Protein AF-A0A803L0D9-F1 (afdb_monomer_lite)

Foldseek 3Di:
DDDDDDPPVPPVVVVVVVVVCVPDDDDPVNVVVVVVVVVVVVVVVVVVVVVVVVVVVVVVVVVVVVVVVVVVVLVVVLVVLVVLLVVLVPDPDDDPVSVVSNVVSVVVNVVSVVVD

pLDDT: mean 83.27, std 15.53, range [41.78, 96.81]

Radius of gyration: 37.45 Å; chains: 1; bounding box: 64×64×84 Å

Sequence (116 aa):
MGVSDERVARSEGIKKAKSRLKGKAPSSEAFKELETFNTRLQLFGDSMNMSNEAEMKRLEIQERKEARKQRKIKLEQHRIHWEQLARLEQKVNREQWEDEMIVILQNKIKSFTNDA

Structure (mmCIF, N/CA/C/O backbone):
data_AF-A0A803L0D9-F1
#
_entry.id   AF-A0A803L0D9-F1
#
loop_
_atom_site.group_PDB
_atom_site.id
_atom_site.type_symbol
_atom_site.label_atom_id
_atom_site.label_alt_id
_atom_site.label_comp_id
_atom_site.label_asym_id
_atom_site.label_entity_id
_atom_site.label_seq_id
_atom_site.pdbx_PDB_ins_code
_atom_site.Cartn_x
_atom_site.Cartn_y
_atom_site.Cartn_z
_atom_site.occupancy
_atom_site.B_iso_or_equiv
_atom_site.a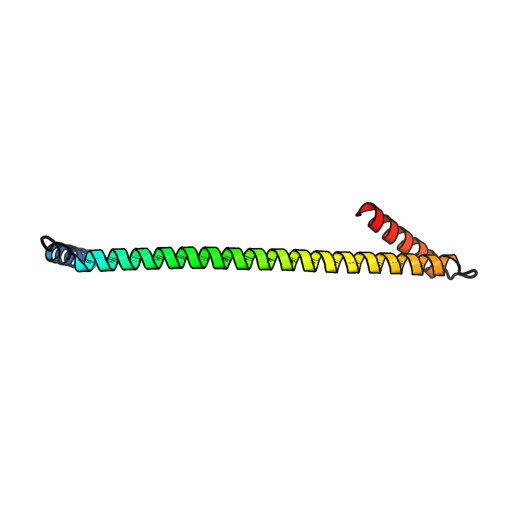uth_seq_id
_atom_site.auth_comp_id
_atom_site.auth_asym_id
_atom_site.auth_atom_id
_atom_site.pdbx_PDB_model_num
ATOM 1 N N . MET A 1 1 ? -29.546 -57.873 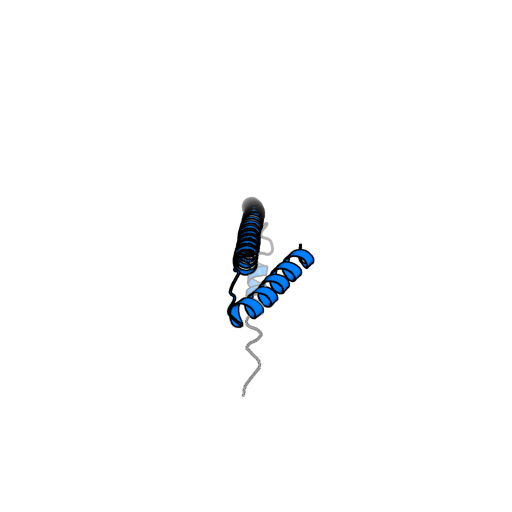39.153 1.00 41.78 1 MET A N 1
ATOM 2 C CA . MET A 1 1 ? -28.413 -57.000 39.523 1.00 41.78 1 MET A CA 1
ATOM 3 C C . MET A 1 1 ? -28.441 -55.787 38.616 1.00 41.78 1 MET A C 1
ATOM 5 O O . MET A 1 1 ? -28.366 -55.967 37.410 1.00 41.78 1 MET A O 1
ATOM 9 N N . GLY A 1 2 ? -28.526 -54.597 39.208 1.00 46.44 2 GLY A N 1
ATOM 10 C CA . GLY A 1 2 ? -28.046 -53.368 38.583 1.00 46.44 2 GLY A CA 1
ATOM 11 C C . GLY A 1 2 ? -29.097 -52.447 37.968 1.00 46.44 2 GLY A C 1
ATOM 12 O O . GLY A 1 2 ? -29.879 -52.852 37.120 1.00 46.44 2 GLY A O 1
ATOM 13 N N . VAL A 1 3 ? -28.950 -51.169 38.324 1.00 48.59 3 VAL A N 1
ATOM 14 C CA . VAL A 1 3 ? -29.441 -49.963 37.642 1.00 48.59 3 VAL A CA 1
ATOM 15 C C . VAL A 1 3 ? -30.838 -49.498 38.038 1.00 48.59 3 VAL A C 1
ATOM 17 O O . VAL A 1 3 ? -31.784 -49.702 37.291 1.00 48.59 3 VAL A O 1
ATOM 20 N N . SER A 1 4 ? -30.954 -48.796 39.173 1.00 43.81 4 SER A N 1
ATOM 21 C CA . SER A 1 4 ? -31.944 -47.717 39.381 1.00 43.81 4 SER A CA 1
ATOM 22 C C . SER A 1 4 ? -31.708 -46.975 40.705 1.00 43.81 4 SER A C 1
ATOM 24 O O . SER A 1 4 ? -32.599 -46.972 41.540 1.00 43.81 4 SER A O 1
ATOM 26 N N . ASP A 1 5 ? -30.541 -46.358 40.953 1.00 48.22 5 ASP A N 1
ATOM 27 C CA . ASP A 1 5 ? -30.470 -45.457 42.127 1.00 48.22 5 ASP A CA 1
ATOM 28 C C . ASP A 1 5 ? -29.399 -44.352 42.111 1.00 48.22 5 ASP A C 1
ATOM 30 O O . ASP A 1 5 ? -28.811 -44.009 43.129 1.00 48.22 5 ASP A O 1
ATOM 34 N N . GLU A 1 6 ? -29.123 -43.750 40.950 1.00 47.44 6 GLU A N 1
ATOM 35 C CA . GLU A 1 6 ? -28.120 -42.666 40.862 1.00 47.44 6 GLU A CA 1
ATOM 36 C C . GLU A 1 6 ? -28.710 -41.296 40.475 1.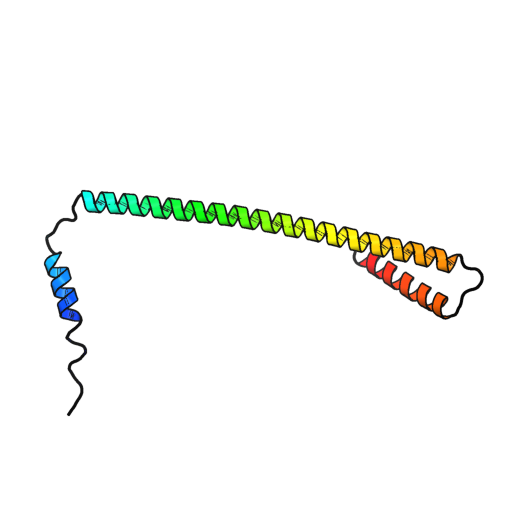00 47.44 6 GLU A C 1
ATOM 38 O O . GLU A 1 6 ? -28.012 -40.281 40.425 1.00 47.44 6 GLU A O 1
ATOM 43 N N . ARG A 1 7 ? -30.030 -41.223 40.236 1.00 50.78 7 ARG A N 1
ATOM 44 C CA . ARG A 1 7 ? -30.726 -39.971 39.864 1.00 50.78 7 ARG A CA 1
ATOM 45 C C . ARG A 1 7 ? -31.515 -39.316 41.003 1.00 50.78 7 ARG A C 1
ATOM 47 O O . ARG A 1 7 ? -31.975 -38.189 40.830 1.00 50.78 7 ARG A O 1
ATOM 54 N N . VAL A 1 8 ? -31.652 -39.962 42.164 1.00 49.41 8 VAL A N 1
ATOM 55 C CA . VAL A 1 8 ? -32.482 -39.452 43.277 1.00 49.41 8 VAL A CA 1
ATOM 56 C C . VAL A 1 8 ? -31.702 -38.502 44.202 1.00 49.41 8 VAL A C 1
ATOM 58 O O . VAL A 1 8 ? -32.254 -37.500 44.664 1.00 49.41 8 VAL A O 1
ATOM 61 N N . ALA A 1 9 ? -30.387 -38.700 44.361 1.00 50.38 9 ALA A N 1
ATOM 62 C CA . ALA A 1 9 ? -29.557 -37.962 45.323 1.00 50.38 9 ALA A CA 1
ATOM 63 C C . ALA A 1 9 ? -29.315 -36.465 45.005 1.00 50.38 9 ALA A C 1
ATOM 65 O O . ALA A 1 9 ? -28.907 -35.706 45.882 1.00 50.38 9 ALA A O 1
ATOM 66 N N . ARG A 1 10 ? -29.585 -35.986 43.778 1.00 53.75 10 ARG A N 1
ATOM 67 C CA . ARG A 1 10 ? -29.351 -34.568 43.406 1.00 53.75 10 ARG A CA 1
ATOM 68 C C . ARG A 1 10 ? -30.518 -33.636 43.747 1.00 53.75 10 ARG A C 1
ATOM 70 O O . ARG A 1 10 ? -30.323 -32.432 43.907 1.00 53.75 10 ARG A O 1
ATOM 77 N N 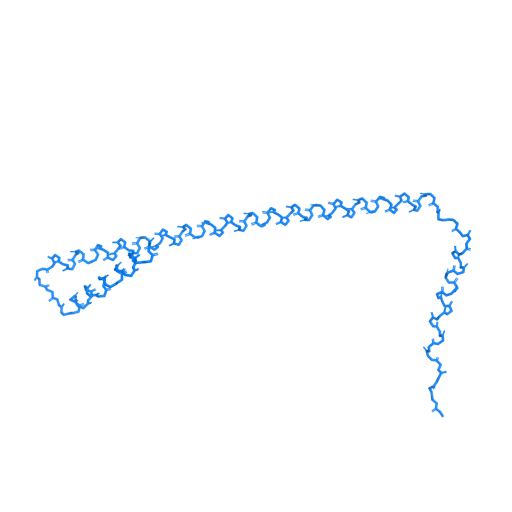. SER A 1 11 ? -31.738 -34.167 43.850 1.00 54.69 11 SER A N 1
ATOM 78 C CA . SER A 1 11 ? -32.948 -33.341 43.981 1.00 54.69 11 SER A CA 1
ATOM 79 C C . SER A 1 11 ? -33.236 -32.908 45.423 1.00 54.69 11 SER A C 1
ATOM 81 O O . SER A 1 11 ? -33.759 -31.812 45.641 1.00 54.69 11 SER A O 1
ATOM 83 N N . GLU A 1 12 ? -32.848 -33.714 46.415 1.00 54.72 12 GLU A N 1
ATOM 84 C CA . GLU A 1 12 ? -33.056 -33.388 47.829 1.00 54.72 12 GLU A CA 1
ATOM 85 C C . GLU A 1 12 ? -32.166 -32.239 48.302 1.00 54.72 12 GLU A C 1
ATOM 87 O O . GLU A 1 12 ? -32.645 -31.363 49.018 1.00 54.72 12 GLU A O 1
ATOM 92 N N . GLY A 1 13 ? -30.909 -32.170 47.849 1.00 59.25 13 GLY A N 1
ATOM 93 C CA . GLY A 1 13 ? -29.993 -31.080 48.207 1.00 59.25 13 GLY A CA 1
ATOM 94 C C . GLY A 1 13 ? -30.513 -29.706 47.770 1.00 59.25 13 GLY A C 1
ATOM 95 O O . GLY A 1 13 ? -30.514 -28.756 48.553 1.00 59.25 13 GLY A O 1
ATOM 96 N N . ILE A 1 14 ? -31.059 -29.618 46.552 1.00 58.72 14 ILE A N 1
ATOM 97 C CA . ILE A 1 14 ? -31.638 -28.382 46.004 1.00 58.72 14 ILE A CA 1
ATOM 98 C C . ILE A 1 14 ? -32.966 -28.039 46.693 1.00 58.72 14 ILE A C 1
ATOM 100 O O . ILE A 1 14 ? -33.193 -26.878 47.039 1.00 58.72 14 ILE A O 1
ATOM 104 N N . LYS A 1 15 ? -33.839 -29.027 46.942 1.00 67.25 15 LYS A N 1
ATOM 105 C CA . LYS A 1 15 ? -35.102 -28.822 47.679 1.00 67.25 15 LYS A CA 1
ATOM 106 C C . LYS A 1 15 ? -34.843 -28.368 49.121 1.00 67.25 15 LYS A C 1
ATOM 108 O O . LYS A 1 1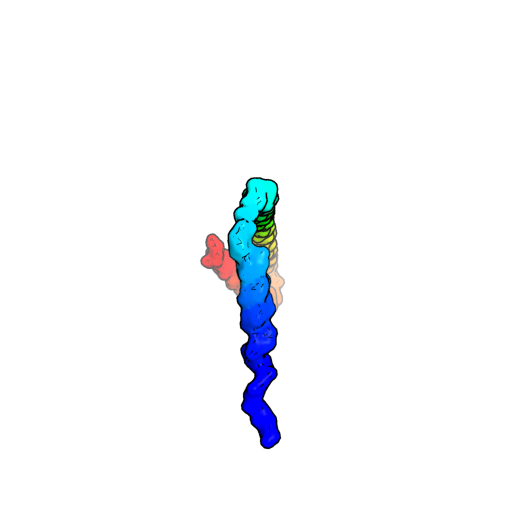5 ? -35.501 -27.443 49.593 1.00 67.25 15 LYS A O 1
ATOM 113 N N . LYS A 1 16 ? -33.841 -28.944 49.791 1.00 68.81 16 LYS A N 1
ATOM 114 C CA . LYS A 1 16 ? -33.423 -28.597 51.159 1.00 68.81 16 LYS A CA 1
ATOM 115 C C . LYS A 1 16 ? -32.771 -27.216 51.222 1.00 68.81 16 LYS A C 1
ATOM 117 O O . LYS A 1 16 ? -33.081 -26.446 52.127 1.00 68.81 16 LYS A O 1
ATOM 122 N N . ALA A 1 17 ? -31.942 -26.852 50.244 1.00 66.50 17 ALA A N 1
ATOM 123 C CA . ALA A 1 17 ? -31.373 -25.508 50.134 1.00 66.50 17 ALA A CA 1
ATOM 124 C C . ALA A 1 17 ? -32.454 -24.441 49.880 1.00 66.50 17 ALA A C 1
ATOM 126 O O . ALA A 1 17 ? -32.522 -23.452 50.608 1.00 66.50 17 ALA A O 1
ATOM 127 N N . LYS A 1 18 ? -33.365 -24.675 48.922 1.00 66.06 18 LYS A N 1
ATOM 128 C CA . LYS A 1 18 ? -34.507 -23.783 48.650 1.00 66.06 18 LYS A CA 1
ATOM 129 C C . LYS A 1 18 ? -35.441 -23.658 49.855 1.00 66.06 18 LYS A C 1
ATOM 131 O O . LYS A 1 18 ? -35.873 -22.556 50.173 1.00 66.06 18 LYS A O 1
ATOM 136 N N . SER A 1 19 ? -35.706 -24.752 50.571 1.00 69.00 19 SER A N 1
ATOM 137 C CA . SER A 1 19 ? -36.498 -24.729 51.807 1.00 69.00 19 SER A CA 1
ATOM 138 C C . SER A 1 19 ? -35.831 -23.915 52.920 1.00 69.00 19 SER A C 1
ATOM 140 O O . SER A 1 19 ? -36.535 -23.248 53.666 1.00 69.00 19 SER A O 1
ATOM 142 N N . ARG A 1 20 ? -34.493 -23.934 53.030 1.00 66.31 20 ARG A N 1
ATOM 143 C CA . ARG A 1 20 ? -33.729 -23.134 54.013 1.00 66.31 20 ARG A CA 1
ATOM 144 C C . ARG A 1 20 ? -33.698 -21.636 53.694 1.00 66.31 20 ARG A C 1
ATOM 146 O O . ARG A 1 20 ? -33.332 -20.846 54.567 1.00 66.31 20 ARG A O 1
ATOM 153 N N . LEU A 1 21 ? -34.039 -21.263 52.462 1.00 65.75 21 LEU A N 1
ATOM 154 C CA . LEU A 1 21 ? -34.143 -19.880 51.987 1.00 65.75 21 LEU A CA 1
ATOM 155 C C . LEU A 1 21 ? -35.594 -19.374 51.972 1.00 65.75 21 LEU A C 1
ATOM 157 O O . LEU A 1 21 ? -35.825 -18.169 52.019 1.00 65.75 21 LEU A O 1
ATOM 161 N N . LYS A 1 22 ? -36.583 -20.275 51.944 1.00 67.12 22 LYS A N 1
ATOM 162 C CA . LYS A 1 22 ? -38.009 -19.933 51.964 1.00 67.12 22 LYS A CA 1
ATOM 163 C C . LYS A 1 22 ? -38.353 -19.229 53.288 1.00 67.12 22 LYS A C 1
ATOM 165 O O . LYS A 1 22 ? -38.208 -19.820 54.352 1.00 67.12 22 LYS A O 1
ATOM 170 N N . GLY A 1 23 ? -38.783 -17.968 53.218 1.00 62.69 23 GLY A N 1
ATOM 171 C CA . GLY A 1 23 ? -39.124 -17.146 54.390 1.00 62.69 23 GLY A CA 1
ATOM 172 C C . GLY A 1 23 ? -37.984 -16.284 54.947 1.00 62.69 23 GLY A C 1
ATOM 173 O O . GLY A 1 23 ? -38.220 -15.502 55.861 1.00 62.69 23 GLY A O 1
ATOM 174 N N . LYS A 1 24 ? -36.768 -16.367 54.389 1.00 66.44 24 LYS A N 1
ATOM 175 C CA . LYS A 1 24 ? -35.704 -15.396 54.674 1.00 66.44 24 LYS A CA 1
ATOM 176 C C . LYS A 1 24 ? -35.839 -14.238 53.695 1.00 66.44 24 LYS A C 1
ATOM 178 O O . LYS A 1 24 ? -35.573 -14.408 52.507 1.00 66.44 24 LYS A O 1
ATOM 183 N N . ALA A 1 25 ? -36.286 -13.083 54.184 1.00 63.72 25 ALA A N 1
ATOM 184 C CA . ALA A 1 25 ? -36.238 -11.859 53.398 1.00 63.72 25 ALA A CA 1
ATOM 185 C C . ALA A 1 25 ? -34.767 -11.587 53.037 1.00 63.72 25 ALA A C 1
ATOM 187 O O . ALA A 1 25 ? -33.914 -11.656 53.931 1.00 63.72 25 ALA A O 1
ATOM 188 N N . PRO A 1 26 ? -34.436 -11.330 51.762 1.00 67.56 26 PRO A N 1
ATOM 189 C CA . PRO A 1 26 ? -33.091 -10.904 51.425 1.00 67.56 26 PRO A CA 1
ATOM 190 C C . PRO A 1 26 ? -32.811 -9.611 52.198 1.00 67.56 26 PRO A C 1
ATOM 192 O O . PRO A 1 26 ? -33.666 -8.722 52.253 1.00 67.56 26 PRO A O 1
ATOM 195 N N . SER A 1 27 ? -31.666 -9.538 52.877 1.00 70.50 27 SER A N 1
ATOM 196 C CA . SER A 1 27 ? -31.347 -8.359 53.677 1.00 70.50 27 SER A CA 1
ATOM 197 C C . SER A 1 27 ? -31.187 -7.148 52.755 1.00 70.50 27 SER A C 1
ATOM 199 O O . SER A 1 27 ? -30.712 -7.268 51.625 1.00 70.50 27 SER A O 1
ATOM 201 N N . SER A 1 28 ? -31.568 -5.961 53.236 1.00 74.12 28 SER A N 1
ATOM 202 C CA . SER A 1 28 ? -31.323 -4.701 52.513 1.00 74.12 28 SER A CA 1
ATOM 203 C C . SER A 1 28 ? -29.842 -4.540 52.138 1.00 74.12 28 SER A C 1
ATOM 205 O O . SER A 1 28 ? -29.520 -3.973 51.100 1.00 74.12 28 SER A O 1
ATOM 207 N N . GLU A 1 29 ? -28.948 -5.095 52.954 1.00 80.06 29 GLU A N 1
ATOM 208 C CA . GLU A 1 29 ? -27.505 -5.132 52.726 1.00 80.06 29 GLU A CA 1
ATOM 209 C C . GLU A 1 29 ? -27.121 -6.011 51.526 1.00 80.06 29 GLU A C 1
ATOM 211 O O . GLU A 1 29 ? -26.390 -5.552 50.655 1.00 80.06 29 GLU A O 1
ATOM 216 N N . ALA A 1 30 ? -27.712 -7.205 51.390 1.00 80.56 30 ALA A N 1
ATOM 217 C CA . ALA A 1 30 ? -27.489 -8.077 50.234 1.00 80.56 30 ALA A CA 1
ATOM 218 C C . ALA A 1 30 ? -27.970 -7.440 48.918 1.00 80.56 30 ALA A C 1
ATOM 220 O O . ALA A 1 30 ? -27.339 -7.615 47.878 1.00 80.56 30 ALA A O 1
ATOM 221 N N . PHE A 1 31 ? -29.064 -6.669 48.949 1.00 81.31 31 PHE A N 1
ATOM 222 C CA . PHE A 1 31 ? -29.516 -5.909 47.779 1.00 81.31 31 PHE A CA 1
ATOM 223 C C . PHE A 1 31 ? -28.546 -4.783 47.407 1.00 81.31 31 PHE A C 1
ATOM 225 O O . PHE A 1 31 ? -28.195 -4.653 46.236 1.00 81.31 31 PHE A O 1
ATOM 232 N N . LYS A 1 32 ? -28.053 -4.022 48.392 1.00 84.12 32 LYS A N 1
ATOM 233 C CA . LYS A 1 32 ? -27.056 -2.963 48.165 1.00 84.12 32 LYS A CA 1
ATOM 234 C C . LYS A 1 32 ? -25.745 -3.517 47.609 1.00 84.12 32 LYS A C 1
ATOM 236 O O . LYS A 1 32 ? -25.165 -2.923 46.702 1.00 84.12 32 LYS A O 1
ATOM 241 N N . GLU A 1 33 ? -25.279 -4.658 48.110 1.00 86.88 33 GLU A N 1
ATOM 242 C CA . GLU A 1 33 ? -24.090 -5.331 47.574 1.00 86.88 33 GLU A CA 1
ATOM 243 C C . GLU A 1 33 ? -24.287 -5.750 46.114 1.00 86.88 33 GLU A C 1
ATOM 245 O O . GLU A 1 33 ? -23.391 -5.559 45.289 1.00 86.88 33 GLU A O 1
ATOM 250 N N . LEU A 1 34 ? -25.473 -6.259 45.772 1.00 86.00 34 LEU A N 1
ATOM 251 C CA . LEU A 1 34 ? -25.796 -6.699 44.418 1.00 86.00 34 LEU A CA 1
ATOM 252 C C . LEU A 1 34 ? -25.923 -5.519 43.440 1.00 86.00 34 LEU A C 1
ATOM 254 O O . LEU A 1 34 ? -25.415 -5.598 42.323 1.00 86.00 34 LEU A O 1
ATOM 258 N N . GLU A 1 35 ? -26.508 -4.398 43.868 1.00 83.56 35 GLU A N 1
ATOM 259 C CA . GLU A 1 35 ? -26.524 -3.138 43.106 1.00 83.56 35 GLU A CA 1
ATOM 260 C C . GLU A 1 35 ? -25.107 -2.589 42.883 1.00 83.56 35 GLU A C 1
ATOM 262 O O . GLU A 1 35 ? -24.745 -2.193 41.769 1.00 83.56 35 GLU A O 1
ATOM 267 N N . THR A 1 36 ? -24.268 -2.626 43.922 1.00 89.25 36 THR A N 1
ATOM 268 C CA . THR A 1 36 ? -22.865 -2.191 43.843 1.00 89.25 36 THR A CA 1
ATOM 269 C C . THR A 1 36 ? -22.074 -3.069 42.875 1.00 89.25 36 THR A C 1
ATOM 271 O O . THR A 1 36 ? -21.287 -2.570 42.068 1.00 89.25 36 THR A O 1
ATOM 274 N N . PHE A 1 37 ? -22.294 -4.383 42.920 1.00 90.69 37 PHE A N 1
ATOM 275 C CA . PHE A 1 37 ? -21.676 -5.333 42.002 1.00 90.69 37 PHE A CA 1
ATOM 276 C C . PHE A 1 37 ? -22.125 -5.107 40.555 1.00 90.69 37 PHE A C 1
ATOM 278 O O . PHE A 1 37 ? -21.283 -5.058 39.659 1.00 90.69 37 PHE A O 1
ATOM 285 N N . ASN A 1 38 ? -23.423 -4.892 40.325 1.00 89.25 38 ASN A N 1
ATOM 286 C CA . ASN A 1 38 ? -23.956 -4.623 38.991 1.00 89.25 38 ASN A CA 1
ATOM 287 C C . ASN A 1 38 ? -23.371 -3.330 38.396 1.00 89.25 38 ASN A C 1
ATOM 289 O O . ASN A 1 38 ? -22.953 -3.303 37.241 1.00 89.25 38 ASN A O 1
ATOM 293 N N . THR A 1 39 ? -23.235 -2.287 39.219 1.00 90.69 39 THR A N 1
ATOM 294 C CA . THR A 1 39 ? -22.602 -1.020 38.818 1.00 90.69 39 THR A CA 1
ATOM 295 C C . THR A 1 39 ? -21.139 -1.228 38.416 1.00 90.69 39 THR A C 1
ATOM 297 O O . THR A 1 39 ? -20.690 -0.713 37.395 1.00 90.69 39 THR A O 1
ATOM 300 N N . ARG A 1 40 ? -20.382 -2.029 39.180 1.00 91.38 40 ARG A N 1
ATOM 301 C CA . ARG A 1 40 ? -18.985 -2.366 38.851 1.00 91.38 40 ARG A CA 1
ATOM 302 C C . ARG A 1 40 ? -18.870 -3.154 37.549 1.00 91.38 40 ARG A C 1
ATOM 304 O O . ARG A 1 40 ? -17.957 -2.887 36.773 1.00 91.38 40 ARG A O 1
ATOM 311 N N . LEU A 1 41 ? -19.782 -4.095 37.302 1.00 91.62 41 LEU A N 1
ATOM 312 C CA . LEU A 1 41 ? -19.828 -4.840 36.042 1.00 91.62 41 LEU A CA 1
ATOM 313 C C . LEU A 1 41 ? -20.109 -3.924 34.851 1.00 91.62 41 LEU A C 1
ATOM 315 O O . LEU A 1 41 ? -19.446 -4.054 33.825 1.00 91.62 41 LEU A O 1
ATOM 319 N N . GLN A 1 42 ? -21.044 -2.984 34.996 1.00 89.62 42 GLN A N 1
ATOM 320 C CA . GLN A 1 42 ? -21.352 -2.013 33.950 1.00 89.62 42 GLN A CA 1
ATOM 321 C C . GLN A 1 42 ? -20.141 -1.123 33.640 1.00 89.62 42 GLN A C 1
ATOM 323 O O . GLN A 1 42 ? -19.720 -1.052 32.490 1.00 89.62 42 GLN A O 1
ATOM 328 N N . LEU A 1 43 ? -19.499 -0.556 34.668 1.00 89.75 43 LEU A N 1
ATOM 329 C CA . LEU A 1 43 ? -18.279 0.246 34.508 1.00 89.75 43 LEU A CA 1
ATOM 330 C C . LEU A 1 43 ? -17.132 -0.542 33.857 1.00 89.75 43 LEU A C 1
ATOM 332 O O . LEU A 1 43 ? -16.376 0.006 33.056 1.00 89.75 43 LEU A O 1
ATOM 336 N N . PHE A 1 44 ? -16.991 -1.827 34.189 1.00 87.44 44 PHE A N 1
ATOM 337 C CA . PHE A 1 44 ? -15.993 -2.696 33.569 1.00 87.44 44 PHE A CA 1
ATOM 338 C C . PHE A 1 44 ? -16.296 -2.953 32.088 1.00 87.44 44 PHE A C 1
ATOM 340 O O . PHE A 1 44 ? -15.391 -2.867 31.259 1.00 87.44 44 PHE A O 1
ATOM 347 N N . GLY A 1 45 ? -17.562 -3.212 31.747 1.00 84.81 45 GLY A N 1
ATOM 348 C CA . GLY A 1 45 ? -18.011 -3.352 30.361 1.00 84.81 45 GLY A CA 1
ATOM 349 C C . GLY A 1 45 ? -17.782 -2.080 29.544 1.00 84.81 45 GLY A C 1
ATOM 350 O O . GLY A 1 45 ? -17.222 -2.145 28.451 1.00 84.81 45 GLY A O 1
ATOM 351 N N . ASP A 1 46 ? -18.118 -0.918 30.105 1.00 84.25 46 ASP A N 1
ATOM 352 C CA . ASP A 1 46 ? -17.894 0.385 29.471 1.00 84.25 46 ASP A CA 1
ATOM 353 C C . ASP A 1 46 ? -16.395 0.653 29.265 1.00 84.25 46 ASP A C 1
ATOM 355 O O . ASP A 1 46 ? -15.968 1.069 28.186 1.00 84.25 46 ASP A O 1
ATOM 359 N N . SER A 1 47 ? -15.567 0.333 30.265 1.00 83.88 47 SER A N 1
ATOM 360 C CA . SER A 1 47 ? -14.110 0.444 30.167 1.00 83.88 47 SER A CA 1
ATOM 361 C C . SER A 1 47 ? -13.524 -0.479 29.095 1.00 83.88 47 SER A C 1
ATOM 363 O O . SER A 1 47 ? -12.651 -0.043 28.341 1.00 83.88 47 SER A O 1
ATOM 365 N N . MET A 1 48 ? -14.000 -1.725 28.994 1.00 83.06 48 MET A N 1
ATOM 366 C CA . MET A 1 48 ? -13.586 -2.654 27.939 1.00 83.06 48 MET A CA 1
ATOM 367 C C . MET A 1 48 ? -13.997 -2.157 26.554 1.00 83.06 48 MET A C 1
ATOM 369 O O . MET A 1 48 ? -13.184 -2.190 25.634 1.00 83.06 48 MET A O 1
ATOM 373 N N . ASN A 1 49 ? -15.216 -1.638 26.403 1.00 82.50 49 ASN A N 1
ATOM 374 C CA . ASN A 1 49 ? -15.688 -1.090 25.133 1.00 82.50 49 ASN A CA 1
ATOM 375 C C . ASN A 1 49 ? -14.838 0.103 24.676 1.00 82.50 49 ASN A C 1
ATOM 377 O O . ASN A 1 49 ? -14.416 0.137 23.521 1.00 82.50 49 ASN A O 1
ATOM 381 N N . MET A 1 50 ? -14.504 1.032 25.580 1.00 79.62 50 MET A N 1
ATOM 382 C CA . MET A 1 50 ? -13.604 2.145 25.252 1.00 79.62 50 MET A CA 1
ATOM 383 C C . MET A 1 50 ? -12.189 1.672 24.899 1.00 79.62 50 MET A C 1
ATOM 385 O O . MET A 1 50 ? -11.567 2.212 23.984 1.00 79.62 50 MET A O 1
ATOM 389 N N . SER A 1 51 ? -11.673 0.662 25.609 1.00 81.88 51 SER A N 1
ATOM 390 C CA . SER A 1 51 ? -10.363 0.070 25.318 1.00 81.88 51 SER A CA 1
ATOM 391 C C . SER A 1 51 ? -10.335 -0.561 23.925 1.00 81.88 51 SER A C 1
ATOM 393 O O . SER A 1 51 ? -9.408 -0.311 23.155 1.00 81.88 51 SER A O 1
ATOM 395 N N . ASN A 1 52 ? -11.378 -1.313 23.571 1.00 87.25 52 ASN A N 1
ATOM 396 C CA . ASN A 1 52 ? -11.516 -1.935 22.256 1.00 87.25 52 ASN A CA 1
ATOM 397 C C . ASN A 1 52 ? -11.639 -0.880 21.149 1.00 87.25 52 ASN A C 1
ATOM 399 O O . ASN A 1 52 ? -11.013 -1.009 20.100 1.00 87.25 52 ASN A O 1
ATOM 403 N N . GLU A 1 53 ? -12.393 0.199 21.375 1.00 88.12 53 GLU A N 1
ATOM 404 C CA . GLU A 1 53 ? -12.507 1.292 20.404 1.00 88.12 53 GLU A CA 1
ATOM 405 C C . GLU A 1 53 ? -11.161 2.007 20.189 1.00 88.12 53 GLU A C 1
ATOM 407 O O . GLU A 1 53 ? -10.790 2.333 19.057 1.00 88.12 53 GLU A O 1
ATOM 412 N N . ALA A 1 54 ? -10.395 2.223 21.261 1.00 89.56 54 ALA A N 1
ATOM 413 C CA . ALA A 1 54 ? -9.059 2.805 21.179 1.00 89.56 54 ALA A CA 1
ATOM 414 C C . ALA A 1 54 ? -8.077 1.891 20.424 1.00 89.56 54 ALA A C 1
ATOM 416 O O . ALA A 1 54 ? -7.287 2.374 19.606 1.00 89.56 54 ALA A O 1
ATOM 417 N N . GLU A 1 55 ? -8.140 0.580 20.660 1.00 91.19 55 GLU A N 1
ATOM 418 C CA . GLU A 1 55 ? -7.327 -0.409 19.951 1.00 91.19 55 GLU A CA 1
ATOM 419 C C . GLU A 1 55 ? -7.688 -0.482 18.462 1.00 91.19 55 GLU A C 1
ATOM 421 O O . GLU A 1 55 ? -6.795 -0.413 17.616 1.00 91.19 55 GLU A O 1
ATOM 426 N N . MET A 1 56 ? -8.978 -0.496 18.124 1.00 93.19 56 MET A N 1
ATOM 427 C CA . MET A 1 56 ? -9.445 -0.463 16.735 1.00 93.19 56 MET A CA 1
ATOM 428 C C . MET A 1 56 ? -8.953 0.787 15.999 1.00 93.19 56 MET A C 1
ATOM 430 O O . MET A 1 56 ? -8.361 0.681 14.925 1.00 93.19 56 MET A O 1
ATOM 434 N N . LYS A 1 57 ? -9.083 1.974 16.607 1.00 93.56 57 LYS A N 1
ATOM 435 C CA . LYS A 1 57 ? -8.549 3.223 16.031 1.00 93.56 57 LYS A CA 1
ATOM 436 C C . LYS A 1 57 ? -7.037 3.155 15.825 1.00 93.56 57 LYS A C 1
ATOM 438 O O . LYS A 1 57 ? -6.520 3.647 14.819 1.00 93.56 57 LYS A O 1
ATOM 443 N N . ARG A 1 58 ? -6.303 2.548 16.762 1.00 94.56 58 ARG A N 1
ATOM 444 C CA . ARG A 1 58 ? -4.852 2.358 16.634 1.00 94.56 58 ARG A CA 1
ATOM 445 C C . ARG A 1 58 ? -4.512 1.455 15.447 1.00 94.56 58 ARG A C 1
ATOM 447 O O . ARG A 1 58 ? -3.601 1.803 14.690 1.00 94.56 58 ARG A O 1
ATOM 454 N N . LEU A 1 59 ? -5.235 0.349 15.274 1.00 94.38 59 LEU A N 1
ATOM 455 C CA . LEU A 1 59 ? -5.056 -0.577 14.154 1.00 94.38 59 LEU A CA 1
ATOM 456 C C . LEU A 1 59 ? -5.355 0.100 12.812 1.00 94.38 59 LEU A C 1
ATOM 458 O O . LEU A 1 59 ? -4.514 0.048 11.917 1.00 94.38 59 LEU A O 1
ATOM 462 N N . GLU A 1 60 ? -6.460 0.840 12.695 1.00 94.88 60 GLU A N 1
ATOM 463 C CA . GLU A 1 60 ? -6.789 1.592 11.473 1.00 94.88 60 GLU A CA 1
ATOM 464 C C . GLU A 1 60 ? -5.698 2.607 11.100 1.00 94.88 60 GLU A C 1
ATOM 466 O O . GLU A 1 60 ? -5.318 2.761 9.934 1.00 94.88 60 GLU A O 1
ATOM 471 N N . ILE A 1 61 ? -5.156 3.326 12.089 1.00 95.44 61 ILE A N 1
ATOM 472 C CA . ILE A 1 61 ? -4.061 4.274 11.859 1.00 95.44 61 ILE A CA 1
ATOM 473 C C . ILE A 1 61 ? -2.808 3.539 11.375 1.00 95.44 61 ILE A C 1
ATOM 475 O O . ILE A 1 61 ? -2.099 4.048 10.499 1.00 95.44 61 ILE A O 1
ATOM 479 N N . GLN A 1 62 ? -2.508 2.374 11.948 1.00 95.00 62 GLN A N 1
ATOM 480 C CA . GLN A 1 62 ? -1.358 1.567 11.557 1.00 95.00 62 GLN A CA 1
ATOM 481 C C . GLN A 1 62 ? -1.503 1.049 10.124 1.00 95.00 62 GLN A C 1
ATOM 483 O O . GLN A 1 62 ? -0.582 1.238 9.329 1.00 95.00 62 GLN A O 1
ATOM 488 N N . GLU A 1 63 ? -2.668 0.518 9.766 1.00 95.25 63 GLU A N 1
ATOM 489 C CA . GLU A 1 63 ? -2.972 0.054 8.412 1.00 95.25 63 GLU A CA 1
ATOM 490 C C . GLU A 1 63 ? -2.838 1.193 7.393 1.00 95.25 63 GLU A C 1
ATOM 492 O O . GLU A 1 63 ? -2.145 1.066 6.383 1.00 95.25 63 GLU A O 1
ATOM 497 N N . ARG A 1 64 ? -3.391 2.376 7.691 1.00 94.75 64 ARG A N 1
ATOM 498 C CA . ARG A 1 64 ? -3.242 3.558 6.824 1.00 94.75 64 ARG A CA 1
ATOM 499 C C . ARG A 1 64 ? -1.784 3.985 6.673 1.00 94.75 64 ARG A C 1
ATOM 501 O O . ARG A 1 64 ? -1.373 4.403 5.588 1.00 94.75 64 ARG A O 1
ATOM 508 N N . LYS A 1 65 ? -0.988 3.922 7.745 1.00 95.50 65 LYS A N 1
ATOM 509 C CA . LYS A 1 65 ? 0.453 4.225 7.689 1.00 95.50 65 LYS A CA 1
ATOM 510 C C . LYS A 1 65 ? 1.192 3.216 6.817 1.00 95.50 65 LYS A C 1
ATOM 512 O O . LYS A 1 65 ? 2.047 3.620 6.030 1.00 95.50 65 LYS A O 1
ATOM 517 N N . GLU A 1 66 ? 0.866 1.938 6.934 1.00 95.44 66 GLU A N 1
ATOM 518 C CA . GLU A 1 66 ? 1.466 0.881 6.130 1.00 95.44 66 GLU A CA 1
ATOM 519 C C . GLU A 1 66 ? 1.076 1.000 4.655 1.00 95.44 66 GLU A C 1
ATOM 521 O O . GLU A 1 66 ? 1.957 1.032 3.798 1.00 95.44 66 GLU A O 1
ATOM 526 N N . ALA A 1 67 ? -0.199 1.242 4.353 1.00 95.25 67 ALA A N 1
ATOM 527 C CA . ALA A 1 67 ? -0.669 1.509 2.997 1.00 95.25 67 ALA A CA 1
ATOM 528 C C . ALA A 1 67 ? 0.060 2.704 2.355 1.00 95.25 67 ALA A C 1
ATOM 530 O O . ALA A 1 67 ? 0.467 2.641 1.194 1.00 95.25 67 ALA A O 1
ATOM 531 N N . ARG A 1 68 ? 0.299 3.789 3.109 1.00 94.38 68 ARG A N 1
ATOM 532 C CA . ARG A 1 68 ? 1.096 4.938 2.636 1.00 94.38 68 ARG A CA 1
ATOM 533 C C . ARG A 1 68 ? 2.549 4.561 2.352 1.00 94.38 68 ARG A C 1
ATOM 535 O O . ARG A 1 68 ? 3.090 4.990 1.334 1.00 94.38 68 ARG A O 1
ATOM 542 N N . LYS A 1 69 ? 3.179 3.760 3.219 1.00 96.25 69 LYS A N 1
ATOM 543 C CA . LYS A 1 69 ? 4.545 3.258 2.994 1.00 96.25 69 LYS A CA 1
ATOM 544 C C . LYS A 1 69 ? 4.612 2.407 1.728 1.00 96.25 69 LYS A C 1
ATOM 546 O O . LYS A 1 69 ? 5.467 2.660 0.887 1.00 96.25 69 LYS A O 1
ATOM 551 N N . GLN A 1 70 ? 3.677 1.474 1.558 1.00 94.25 70 GLN A N 1
ATOM 552 C CA . GLN A 1 70 ? 3.609 0.611 0.378 1.00 94.25 70 GLN A CA 1
ATOM 553 C C . GLN A 1 70 ? 3.402 1.420 -0.906 1.00 94.25 70 GLN A C 1
ATOM 555 O O . GLN A 1 70 ? 4.100 1.199 -1.893 1.00 94.25 70 GLN A O 1
ATOM 560 N N . ARG A 1 71 ? 2.521 2.429 -0.887 1.00 92.62 71 ARG A N 1
ATOM 561 C CA . ARG A 1 71 ? 2.349 3.355 -2.021 1.00 92.62 71 ARG A CA 1
ATOM 562 C C . ARG A 1 71 ? 3.640 4.098 -2.360 1.00 92.62 71 ARG A C 1
ATOM 564 O O . ARG A 1 71 ? 3.995 4.183 -3.530 1.00 92.62 71 ARG A O 1
ATOM 571 N N . LYS A 1 72 ? 4.366 4.596 -1.354 1.00 95.31 72 LYS A N 1
ATOM 572 C CA . LYS A 1 72 ? 5.646 5.285 -1.568 1.00 95.31 72 LYS A CA 1
ATOM 573 C C . LYS A 1 72 ? 6.697 4.358 -2.188 1.00 95.31 72 LYS A C 1
ATOM 575 O O . LYS A 1 72 ? 7.390 4.774 -3.106 1.00 95.31 72 LYS A O 1
ATOM 580 N N . ILE A 1 73 ? 6.782 3.111 -1.723 1.00 94.69 73 ILE A N 1
ATOM 581 C CA . ILE A 1 73 ? 7.692 2.100 -2.285 1.00 94.69 73 ILE A CA 1
ATOM 582 C C . ILE A 1 73 ? 7.344 1.817 -3.748 1.00 94.69 73 ILE A C 1
ATOM 584 O O . ILE A 1 73 ? 8.228 1.846 -4.599 1.00 94.69 73 ILE A O 1
ATOM 588 N N . LYS A 1 74 ? 6.061 1.598 -4.054 1.00 93.06 74 LYS A N 1
ATOM 589 C CA . LYS A 1 74 ? 5.598 1.358 -5.426 1.00 93.06 74 LYS A CA 1
ATOM 590 C C . LYS A 1 74 ? 5.933 2.524 -6.366 1.00 93.06 74 LYS A C 1
ATOM 592 O O . LYS A 1 74 ? 6.418 2.297 -7.470 1.00 93.06 74 LYS A O 1
ATOM 597 N N . LEU A 1 75 ? 5.725 3.765 -5.919 1.00 93.81 75 LEU A N 1
ATOM 598 C CA . LEU A 1 75 ? 6.085 4.960 -6.692 1.00 93.81 75 LEU A CA 1
ATOM 599 C C . LEU A 1 75 ? 7.596 5.060 -6.935 1.00 93.81 75 LEU A C 1
ATOM 601 O O . LEU A 1 75 ? 8.014 5.386 -8.042 1.00 93.81 75 LEU A O 1
ATOM 605 N N . GLU A 1 76 ? 8.413 4.744 -5.930 1.00 95.56 76 GLU A N 1
ATOM 606 C CA . GLU A 1 76 ? 9.871 4.752 -6.075 1.00 95.56 76 GLU A CA 1
ATOM 607 C C . GLU A 1 76 ? 10.348 3.682 -7.066 1.00 95.56 76 GLU A C 1
ATOM 609 O O . GLU A 1 76 ? 11.176 3.961 -7.929 1.00 95.56 76 GLU A O 1
ATOM 614 N N . GLN A 1 77 ? 9.776 2.476 -7.011 1.00 93.75 77 GLN A N 1
ATOM 615 C CA . GLN A 1 77 ? 10.052 1.421 -7.991 1.00 93.75 77 GLN A CA 1
ATOM 616 C C . GLN A 1 77 ? 9.691 1.865 -9.410 1.00 93.75 77 GLN A C 1
ATOM 618 O O . GLN A 1 77 ? 10.468 1.655 -10.339 1.00 93.75 77 GLN A O 1
ATOM 623 N N . HIS A 1 78 ? 8.541 2.519 -9.579 1.00 93.81 78 HIS A N 1
ATOM 624 C CA . HIS A 1 78 ? 8.136 3.060 -10.870 1.00 93.81 78 HIS A CA 1
ATOM 625 C C . HIS A 1 78 ? 9.110 4.136 -11.375 1.00 93.81 78 HIS A C 1
ATOM 627 O O . HIS A 1 78 ? 9.499 4.099 -12.541 1.00 93.81 78 HIS A O 1
ATOM 633 N N . ARG A 1 79 ? 9.573 5.043 -10.501 1.00 95.62 79 ARG A N 1
ATOM 634 C CA . ARG A 1 79 ? 10.608 6.035 -10.837 1.00 95.62 79 ARG A CA 1
ATOM 635 C C . ARG A 1 79 ? 11.897 5.365 -11.317 1.00 95.62 79 ARG A C 1
ATOM 637 O O . ARG A 1 79 ? 12.430 5.746 -12.354 1.00 95.62 79 ARG A O 1
ATOM 644 N N . ILE A 1 80 ? 12.363 4.341 -10.600 1.00 96.12 80 ILE A N 1
ATOM 645 C CA . ILE A 1 80 ? 13.568 3.582 -10.961 1.00 96.12 80 ILE A CA 1
ATOM 646 C C . ILE A 1 80 ? 13.407 2.920 -12.334 1.00 96.12 80 ILE A C 1
ATOM 648 O O . ILE A 1 80 ? 14.320 3.003 -13.154 1.00 96.12 80 ILE A O 1
ATOM 652 N N . HIS A 1 81 ? 12.257 2.298 -12.613 1.00 95.19 81 HIS A N 1
ATOM 653 C CA . HIS A 1 81 ? 12.000 1.687 -13.920 1.00 95.19 81 HIS A CA 1
ATOM 654 C C . HIS A 1 81 ? 12.061 2.714 -15.059 1.00 95.19 81 HIS A C 1
ATOM 656 O O . HIS A 1 81 ? 12.660 2.432 -16.095 1.00 95.19 81 HIS A O 1
ATOM 662 N N . TRP A 1 82 ? 11.500 3.911 -14.859 1.00 96.06 82 TRP A N 1
ATOM 663 C CA . TRP A 1 82 ? 11.585 5.004 -15.834 1.00 96.06 82 TRP A CA 1
ATOM 664 C C . TRP A 1 82 ? 13.016 5.483 -16.067 1.00 96.06 82 TRP A C 1
ATOM 666 O O . TRP A 1 82 ? 13.422 5.668 -17.211 1.00 96.06 82 TRP A O 1
ATOM 676 N N . GLU A 1 83 ? 13.800 5.658 -15.004 1.00 96.81 83 GLU A N 1
ATOM 677 C CA . GLU A 1 83 ? 15.202 6.070 -15.128 1.00 96.81 83 GLU A CA 1
ATOM 678 C C . GLU A 1 83 ? 16.052 5.022 -15.845 1.00 96.81 83 GLU A C 1
ATOM 680 O O . GLU A 1 83 ? 16.905 5.369 -16.662 1.00 96.81 83 GLU A O 1
ATOM 685 N N . GLN A 1 84 ? 15.821 3.739 -15.562 1.00 95.31 84 GLN A N 1
ATOM 686 C CA . GLN A 1 84 ? 16.491 2.641 -16.255 1.00 95.31 84 GLN A CA 1
ATOM 687 C C . GLN A 1 84 ? 16.123 2.614 -17.737 1.00 95.31 84 GLN A C 1
ATOM 689 O O . GLN A 1 84 ? 17.019 2.512 -18.573 1.00 95.31 84 GLN A O 1
ATOM 694 N N . LEU A 1 85 ? 14.836 2.767 -18.061 1.00 96.44 85 LEU A N 1
ATOM 695 C CA . LEU A 1 85 ? 14.368 2.824 -19.442 1.00 96.44 85 LEU A CA 1
ATOM 696 C C . LEU A 1 85 ? 15.030 3.983 -20.197 1.00 96.44 85 LEU A C 1
ATOM 698 O O . LEU A 1 85 ? 15.631 3.758 -21.242 1.00 96.44 85 LEU A O 1
ATOM 702 N N . ALA A 1 86 ? 15.018 5.190 -19.625 1.00 95.75 86 ALA A N 1
ATOM 703 C CA . ALA A 1 86 ? 15.630 6.365 -20.242 1.00 95.75 86 ALA A CA 1
ATOM 704 C C . ALA A 1 86 ? 17.137 6.178 -20.498 1.00 95.75 86 ALA A C 1
ATOM 706 O O . ALA A 1 86 ? 17.644 6.566 -21.550 1.00 95.75 86 ALA A O 1
ATOM 707 N N . ARG A 1 87 ? 17.862 5.549 -19.562 1.00 96.12 87 ARG A N 1
ATOM 708 C CA . ARG A 1 87 ? 19.293 5.242 -19.737 1.00 96.12 87 ARG A CA 1
ATOM 709 C C . ARG A 1 87 ? 19.537 4.243 -20.864 1.00 96.12 87 ARG A C 1
ATOM 711 O O . ARG A 1 87 ? 20.468 4.438 -21.642 1.00 96.12 87 ARG A O 1
ATOM 718 N N . LEU A 1 88 ? 18.725 3.189 -20.953 1.00 95.75 88 LEU A N 1
ATOM 719 C CA . LEU A 1 88 ? 18.835 2.199 -22.024 1.00 95.75 88 LEU A CA 1
ATOM 720 C C . LEU A 1 88 ? 18.470 2.813 -23.381 1.00 95.75 88 LEU A C 1
ATOM 722 O O . LEU A 1 88 ? 19.165 2.581 -24.361 1.00 95.75 88 LEU A O 1
ATOM 726 N N . GLU A 1 89 ? 17.440 3.654 -23.451 1.00 92.25 89 GLU A N 1
ATOM 727 C CA . GLU A 1 89 ? 17.023 4.319 -24.692 1.00 92.25 89 GLU A CA 1
ATOM 728 C C . GLU A 1 89 ? 18.073 5.301 -25.236 1.00 92.25 89 GLU A C 1
ATOM 730 O O . GLU A 1 89 ? 18.195 5.448 -26.449 1.00 92.25 89 GLU A O 1
ATOM 735 N N . GLN A 1 90 ? 18.875 5.920 -24.365 1.00 94.56 90 GLN A N 1
ATOM 736 C CA . GLN A 1 90 ? 19.967 6.821 -24.755 1.00 94.56 90 GLN A CA 1
ATOM 737 C C . GLN A 1 90 ? 21.245 6.098 -25.207 1.00 94.56 90 GLN A C 1
ATOM 739 O O . GLN A 1 90 ? 22.148 6.728 -25.765 1.00 94.56 90 GLN A O 1
ATOM 744 N N . LYS A 1 91 ? 21.365 4.791 -24.955 1.00 95.50 91 LYS A N 1
ATOM 745 C CA . LYS A 1 91 ? 22.565 4.026 -25.300 1.00 95.50 91 LYS A CA 1
ATOM 746 C C . LYS A 1 91 ? 22.603 3.761 -26.809 1.00 95.50 91 LYS A C 1
ATOM 748 O O . LYS A 1 91 ? 21.706 3.130 -27.356 1.00 95.50 91 LYS A O 1
ATOM 753 N N . VAL A 1 92 ? 23.669 4.219 -27.471 1.00 89.44 92 VAL A N 1
ATOM 754 C CA . VAL A 1 92 ? 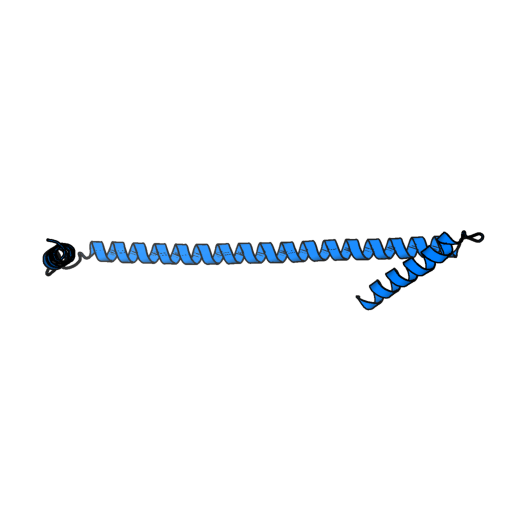23.830 4.121 -28.937 1.00 89.44 92 VAL A CA 1
ATOM 755 C C . VAL A 1 92 ? 24.094 2.684 -29.403 1.00 89.44 92 VAL A C 1
ATOM 757 O O . VAL A 1 92 ? 23.573 2.273 -30.432 1.00 89.44 92 VAL A O 1
ATOM 760 N N . ASN A 1 93 ? 24.864 1.911 -28.631 1.00 92.12 93 ASN A N 1
ATOM 761 C CA . ASN A 1 93 ? 25.141 0.501 -28.911 1.00 92.12 93 ASN A CA 1
ATOM 762 C C . ASN A 1 93 ? 24.525 -0.359 -27.815 1.00 92.12 93 ASN A C 1
ATOM 764 O O . ASN A 1 93 ? 25.024 -0.362 -26.686 1.00 92.12 93 ASN A O 1
ATOM 768 N N . ARG A 1 94 ? 23.451 -1.071 -28.154 1.00 94.12 94 ARG A N 1
ATOM 769 C CA . ARG A 1 94 ? 22.738 -1.949 -27.228 1.00 94.12 94 ARG A CA 1
ATOM 770 C C . ARG A 1 94 ? 22.995 -3.409 -27.528 1.00 94.12 94 ARG A C 1
ATOM 772 O O . ARG A 1 94 ? 23.112 -3.811 -28.683 1.00 94.12 94 ARG A O 1
ATOM 779 N N . GLU A 1 95 ? 23.092 -4.187 -26.465 1.00 94.56 95 GLU A N 1
ATOM 780 C CA . GLU A 1 95 ? 23.085 -5.641 -26.547 1.00 94.56 95 GLU A CA 1
ATOM 781 C C . GLU A 1 95 ? 21.638 -6.145 -26.633 1.00 94.56 95 GLU A C 1
ATOM 783 O O . GLU A 1 95 ? 20.714 -5.484 -26.164 1.00 94.56 95 GLU A O 1
ATOM 788 N N . GLN A 1 96 ? 21.419 -7.334 -27.201 1.00 94.44 96 GLN A N 1
ATOM 789 C CA . GLN A 1 96 ? 20.061 -7.872 -27.394 1.00 94.44 96 GLN A CA 1
ATOM 790 C C . GLN A 1 96 ? 19.256 -7.960 -26.087 1.00 94.44 96 GLN A C 1
ATOM 792 O O . GLN A 1 96 ? 18.069 -7.645 -26.070 1.00 94.44 96 GLN A O 1
ATOM 797 N N . TRP A 1 97 ? 19.903 -8.311 -24.973 1.00 96.31 97 TRP A N 1
ATOM 798 C CA . TRP A 1 97 ? 19.238 -8.363 -23.668 1.00 96.31 97 TRP A CA 1
ATOM 799 C C . TRP A 1 97 ? 18.796 -6.976 -23.171 1.00 96.31 97 TRP A C 1
ATOM 801 O O . TRP A 1 97 ? 17.849 -6.876 -22.393 1.00 96.31 97 TRP A O 1
ATOM 811 N N . GLU A 1 98 ? 19.450 -5.894 -23.609 1.00 94.69 98 GLU A N 1
ATOM 812 C CA . GLU A 1 98 ? 19.051 -4.524 -23.271 1.00 94.69 98 GLU A CA 1
ATOM 813 C C . GLU A 1 98 ? 17.788 -4.122 -24.033 1.00 94.69 98 GLU A C 1
ATOM 815 O O . GLU A 1 98 ? 16.907 -3.486 -23.453 1.00 94.69 98 GLU A O 1
ATOM 820 N N . ASP A 1 99 ? 17.656 -4.545 -25.293 1.00 95.38 99 ASP A N 1
ATOM 821 C CA . ASP A 1 99 ? 16.422 -4.370 -26.062 1.00 95.38 99 ASP A CA 1
ATOM 822 C C . ASP A 1 99 ? 15.260 -5.176 -25.449 1.00 95.38 99 ASP A C 1
ATOM 824 O O . ASP A 1 99 ? 14.151 -4.658 -25.303 1.00 95.38 99 ASP A O 1
ATOM 828 N N . GLU A 1 100 ? 15.508 -6.408 -24.994 1.00 95.81 100 GLU A N 1
ATOM 829 C CA . GLU A 1 100 ? 14.514 -7.195 -24.246 1.00 95.81 100 GLU A CA 1
ATOM 830 C C . GLU A 1 100 ? 14.120 -6.512 -22.926 1.00 95.81 100 GLU A C 1
ATOM 832 O O . GLU A 1 100 ? 12.938 -6.442 -22.570 1.00 95.81 100 GLU A O 1
ATOM 837 N N . MET A 1 101 ? 15.097 -5.950 -22.210 1.00 95.88 101 MET A N 1
ATOM 838 C CA . MET A 1 101 ? 14.863 -5.237 -20.956 1.00 95.88 101 MET A CA 1
ATOM 839 C C . MET A 1 101 ? 14.017 -3.977 -21.157 1.00 95.88 101 MET A C 1
ATOM 841 O O . MET A 1 101 ? 13.141 -3.699 -20.336 1.00 95.88 101 MET A O 1
ATOM 845 N N . ILE A 1 102 ? 14.218 -3.241 -22.254 1.00 96.50 102 ILE A N 1
ATOM 846 C CA . ILE A 1 102 ? 13.378 -2.096 -22.633 1.00 96.50 102 ILE A CA 1
ATOM 847 C C . ILE A 1 102 ? 11.910 -2.525 -22.737 1.00 96.50 102 ILE A C 1
ATOM 849 O O . ILE A 1 102 ? 11.048 -1.895 -22.123 1.00 96.50 102 ILE A O 1
ATOM 853 N N . VAL A 1 103 ? 11.617 -3.628 -23.435 1.00 96.69 103 VAL A N 1
ATOM 854 C CA . VAL A 1 103 ? 10.242 -4.142 -23.578 1.00 96.69 103 VAL A CA 1
ATOM 855 C C . VAL A 1 103 ? 9.646 -4.507 -22.215 1.00 96.69 103 VAL A C 1
ATOM 857 O O . VAL A 1 103 ? 8.503 -4.150 -21.911 1.00 96.69 103 VAL A O 1
ATOM 860 N N . ILE A 1 104 ? 10.422 -5.174 -21.356 1.00 96.62 104 ILE A N 1
ATOM 861 C CA . ILE A 1 104 ? 9.990 -5.537 -19.999 1.00 96.62 104 ILE A CA 1
ATOM 862 C C . ILE A 1 104 ? 9.673 -4.285 -19.170 1.00 96.62 104 ILE A C 1
ATOM 864 O O . ILE A 1 104 ? 8.634 -4.233 -18.506 1.00 96.62 104 ILE A O 1
ATOM 868 N N . LEU A 1 105 ? 10.546 -3.275 -19.197 1.00 95.94 105 LEU A N 1
ATOM 869 C CA . LEU A 1 105 ? 10.368 -2.029 -18.449 1.00 95.94 105 LEU A CA 1
ATOM 870 C C . LEU A 1 105 ? 9.161 -1.237 -18.958 1.00 95.94 105 LEU A C 1
ATOM 872 O O . LEU A 1 105 ? 8.343 -0.804 -18.147 1.00 95.94 105 LEU A O 1
ATOM 876 N N . GLN A 1 106 ? 8.986 -1.124 -20.277 1.00 95.19 106 GLN A N 1
ATOM 877 C CA . GLN A 1 106 ? 7.818 -0.482 -20.883 1.00 95.19 106 GLN A CA 1
ATOM 878 C C . GLN A 1 106 ? 6.511 -1.163 -20.458 1.00 95.19 106 GLN A C 1
ATOM 880 O O . GLN A 1 106 ? 5.540 -0.480 -20.133 1.00 95.19 106 GLN A O 1
ATOM 885 N N . ASN A 1 107 ? 6.480 -2.497 -20.399 1.00 95.44 107 ASN A N 1
ATOM 886 C CA . ASN A 1 107 ? 5.301 -3.235 -19.940 1.00 95.44 107 ASN A CA 1
ATOM 887 C C . ASN A 1 107 ? 5.015 -3.005 -18.449 1.00 95.44 107 ASN A C 1
ATOM 889 O O . ASN A 1 107 ? 3.866 -2.756 -18.088 1.00 95.44 107 ASN A O 1
ATOM 893 N N . LYS A 1 108 ? 6.045 -3.018 -17.590 1.00 93.19 108 LYS A N 1
ATOM 894 C CA . LYS A 1 108 ? 5.905 -2.735 -16.147 1.00 93.19 108 LYS A CA 1
ATOM 895 C C . LYS A 1 108 ? 5.426 -1.309 -15.866 1.00 93.19 108 LYS A C 1
ATOM 897 O O . LYS A 1 108 ? 4.656 -1.079 -14.935 1.00 93.19 108 LYS A O 1
ATOM 902 N N . ILE A 1 109 ? 5.889 -0.350 -16.661 1.00 93.62 109 ILE A N 1
ATOM 903 C CA . ILE A 1 109 ? 5.451 1.045 -16.598 1.00 93.62 109 ILE A CA 1
ATOM 904 C C . ILE A 1 109 ? 3.981 1.156 -17.019 1.00 93.62 109 ILE A C 1
ATOM 906 O O . ILE A 1 109 ? 3.183 1.731 -16.284 1.00 93.62 109 ILE A O 1
ATOM 910 N N . LYS A 1 110 ? 3.599 0.540 -18.147 1.00 92.50 110 LYS A N 1
ATOM 911 C CA . LYS A 1 110 ? 2.206 0.524 -18.629 1.00 92.50 110 LYS A CA 1
ATOM 912 C C . LYS A 1 110 ? 1.244 -0.110 -17.624 1.00 92.50 110 LYS A C 1
ATOM 914 O O . LYS A 1 110 ? 0.156 0.416 -17.408 1.00 92.50 110 LYS A O 1
ATOM 919 N N . SER A 1 111 ? 1.628 -1.222 -16.990 1.00 90.06 111 SER A N 1
ATOM 920 C CA . SER A 1 111 ? 0.790 -1.841 -15.956 1.00 90.06 111 SER A CA 1
ATOM 921 C C . SER A 1 111 ? 0.613 -0.918 -14.753 1.00 90.06 111 SER A C 1
ATOM 923 O O . SER A 1 111 ? -0.494 -0.778 -14.252 1.00 90.06 111 SER A O 1
ATOM 925 N N . PHE A 1 112 ? 1.673 -0.217 -14.339 1.00 88.25 112 PHE A N 1
ATOM 926 C CA . PHE A 1 112 ? 1.589 0.732 -13.231 1.00 88.25 112 PHE A CA 1
ATOM 927 C C . PHE A 1 112 ? 0.650 1.907 -13.533 1.00 88.25 112 PHE A C 1
ATOM 929 O O . PHE A 1 112 ? -0.094 2.323 -12.653 1.00 88.25 112 PHE A O 1
ATOM 936 N N . THR A 1 113 ? 0.657 2.430 -14.764 1.00 81.06 113 THR A N 1
ATOM 937 C CA . THR A 1 113 ? -0.255 3.513 -15.173 1.00 81.06 113 THR A CA 1
ATOM 938 C C . THR A 1 113 ? -1.709 3.074 -15.296 1.00 81.06 113 THR A C 1
ATOM 940 O O . THR A 1 113 ? -2.590 3.903 -15.121 1.00 81.06 113 THR A O 1
ATOM 943 N N . ASN A 1 114 ? -1.968 1.800 -15.598 1.00 81.31 114 ASN A N 1
ATOM 944 C CA . ASN A 1 114 ? -3.331 1.268 -15.683 1.00 81.31 114 ASN A CA 1
ATOM 945 C C . ASN A 1 114 ? -3.931 0.963 -14.300 1.00 81.31 114 ASN A C 1
ATOM 947 O O . ASN A 1 114 ? -5.149 0.980 -14.150 1.00 81.31 114 ASN A O 1
ATOM 951 N N . ASP A 1 115 ? -3.081 0.677 -13.310 1.00 67.31 115 ASP A N 1
ATOM 952 C CA . ASP A 1 115 ? -3.474 0.389 -11.925 1.00 67.31 115 ASP A CA 1
ATOM 953 C C . ASP A 1 115 ? -3.626 1.657 -11.051 1.00 67.31 115 ASP A C 1
ATOM 955 O O . ASP A 1 115 ? -4.059 1.553 -9.897 1.00 67.31 115 ASP A O 1
ATOM 959 N N . ALA A 1 116 ? -3.210 2.827 -11.554 1.00 58.81 116 ALA A N 1
ATOM 960 C CA . ALA A 1 116 ? -3.187 4.116 -10.848 1.00 58.81 116 ALA A CA 1
ATOM 961 C C . ALA A 1 116 ? -4.450 4.951 -11.104 1.00 58.81 116 ALA A C 1
ATOM 963 O O . ALA A 1 116 ? -4.923 5.570 -10.121 1.00 58.81 116 ALA A O 1
#

Secondary structure (DSSP, 8-state):
---S-SSSHHHHHHHHHHHHHTT-PPPHHHHHHHHHHHHHHHHHHHHHHHHHHHHHHHHHHHHHHHHHHHHHHHHHHHHHHHHHHHHHHT-SS--HHHHHHHHHHHHHHHHHHH--

Organism: Chenopodium quinoa (NCBI:txid63459)